Protein AF-A0A0B1Q5D2-F1 (afdb_monomer_lite)

Foldseek 3Di:
DDPPDDFDKDKDWDDDPDPVPDDPVVVVVVVVVVVVVVVPPDPQKDKDKDKDKDAPDDDDDDDDPDPVVVVVVVVVRVVVPDPDPGIDIIMMMMMTGGDDPVVVVVVVCVVVVVVPPDDDDDDDDDDDDDDDDDDDDDDDPDPDDDDDD

Structure (mmCIF, N/CA/C/O backbone):
data_AF-A0A0B1Q5D2-F1
#
_entry.id   AF-A0A0B1Q5D2-F1
#
loop_
_atom_site.group_PDB
_atom_site.id
_atom_site.type_symbol
_atom_site.label_atom_id
_atom_site.label_alt_id
_atom_site.label_comp_id
_atom_site.label_asym_id
_atom_site.label_entity_id
_atom_site.label_seq_id
_atom_site.pdbx_PDB_ins_code
_atom_site.Cartn_x
_atom_site.Cartn_y
_atom_site.Cartn_z
_atom_site.occupancy
_atom_site.B_iso_or_equiv
_atom_site.auth_seq_id
_atom_site.auth_comp_id
_atom_site.auth_asym_id
_atom_site.auth_atom_id
_atom_site.pdbx_PDB_model_num
ATOM 1 N N . MET A 1 1 ? -32.846 -19.322 15.906 1.00 38.41 1 MET A N 1
ATOM 2 C CA . MET A 1 1 ? -32.190 -18.898 14.650 1.00 38.41 1 MET A CA 1
ATOM 3 C C . MET A 1 1 ? -31.410 -17.639 14.971 1.00 38.41 1 MET A C 1
ATOM 5 O O . MET A 1 1 ? -32.035 -16.664 15.352 1.00 38.41 1 MET A O 1
ATOM 9 N N . GLY A 1 2 ? -30.077 -17.697 14.989 1.00 46.72 2 GLY A N 1
ATOM 10 C CA . GLY A 1 2 ? -29.255 -16.543 15.365 1.00 46.72 2 GLY A CA 1
ATOM 11 C C . GLY A 1 2 ? -29.168 -15.562 14.203 1.00 46.72 2 GLY A C 1
ATOM 12 O O . GLY A 1 2 ? -28.739 -15.953 13.121 1.00 46.72 2 GLY A O 1
ATOM 13 N N . SER A 1 3 ? -29.592 -14.319 14.413 1.00 45.41 3 SER A N 1
ATOM 14 C CA . SER A 1 3 ? -29.328 -13.227 13.483 1.00 45.41 3 SER A CA 1
ATOM 15 C C . SER A 1 3 ? -27.831 -12.921 13.504 1.00 45.41 3 SER A C 1
ATOM 17 O O . SER A 1 3 ? -27.308 -12.420 14.499 1.00 45.41 3 SER A O 1
ATOM 19 N N . THR A 1 4 ? -27.119 -13.234 12.424 1.00 55.50 4 THR A N 1
ATOM 20 C CA . THR A 1 4 ? -25.756 -12.733 12.226 1.00 55.50 4 THR A CA 1
ATOM 21 C C . THR A 1 4 ? -25.856 -11.252 11.885 1.00 55.50 4 THR A C 1
ATOM 23 O O . THR A 1 4 ? -26.176 -10.892 10.755 1.00 55.50 4 THR A O 1
ATOM 26 N N . VAL A 1 5 ? -25.619 -10.388 12.871 1.00 60.25 5 VAL A N 1
ATOM 27 C CA . VAL A 1 5 ? -25.445 -8.953 12.632 1.00 60.25 5 VAL A CA 1
ATOM 28 C C . VAL A 1 5 ? -24.116 -8.783 11.900 1.00 60.25 5 VAL A C 1
ATOM 30 O O . VAL A 1 5 ? -23.053 -9.051 12.459 1.00 60.25 5 VAL A O 1
ATOM 33 N N . LEU A 1 6 ? -24.174 -8.408 10.621 1.00 61.38 6 LEU A N 1
ATOM 34 C CA . LEU A 1 6 ? -22.988 -8.039 9.858 1.00 61.38 6 LEU A CA 1
ATOM 35 C C . LEU A 1 6 ? -22.573 -6.635 10.286 1.00 61.38 6 LEU A C 1
ATOM 37 O O . LEU A 1 6 ? -23.277 -5.662 10.016 1.00 61.38 6 LEU A O 1
ATOM 41 N N . TYR A 1 7 ? -21.441 -6.536 10.973 1.00 69.50 7 TYR A N 1
ATOM 42 C CA . TYR A 1 7 ? -20.858 -5.242 11.292 1.00 69.50 7 TYR A CA 1
ATOM 43 C C . TYR A 1 7 ? -20.179 -4.656 10.053 1.00 69.50 7 TYR A C 1
ATOM 45 O O . TYR A 1 7 ? -19.546 -5.399 9.297 1.00 69.50 7 TYR A O 1
ATOM 53 N N . PRO A 1 8 ? -20.302 -3.338 9.824 1.00 73.31 8 PRO A N 1
ATOM 54 C CA . PRO A 1 8 ? -19.651 -2.699 8.695 1.00 73.31 8 PRO A CA 1
ATOM 55 C C . PRO A 1 8 ? -18.129 -2.825 8.829 1.00 73.31 8 PRO A C 1
ATOM 57 O O . PRO A 1 8 ? -17.549 -2.496 9.866 1.00 73.31 8 PRO A O 1
ATOM 60 N N . ALA A 1 9 ? -17.493 -3.287 7.755 1.00 83.00 9 ALA A N 1
ATOM 61 C CA . ALA A 1 9 ? -16.049 -3.284 7.582 1.00 83.00 9 ALA A CA 1
ATOM 62 C C . ALA A 1 9 ? -15.705 -2.401 6.378 1.00 83.00 9 ALA A C 1
ATOM 64 O O . ALA A 1 9 ? -16.322 -2.525 5.319 1.00 83.00 9 ALA A O 1
ATOM 65 N N . LEU A 1 10 ? -14.733 -1.507 6.539 1.00 88.44 10 LEU A N 1
ATOM 66 C CA . LEU A 1 10 ? -14.191 -0.696 5.453 1.00 88.44 10 LEU A CA 1
ATOM 67 C C . LEU A 1 10 ? -12.885 -1.326 4.974 1.00 88.44 10 LEU A C 1
ATOM 69 O O . LEU A 1 10 ? -11.957 -1.456 5.767 1.00 88.44 10 LEU A O 1
ATOM 73 N N . LEU A 1 11 ? -12.809 -1.669 3.688 1.00 91.94 11 LEU A N 1
ATOM 74 C CA . LEU A 1 11 ? -11.599 -2.153 3.023 1.00 91.94 11 LEU A CA 1
ATOM 75 C C . LEU A 1 11 ? -11.061 -1.072 2.084 1.00 91.94 11 LEU A C 1
ATOM 77 O O . LEU A 1 11 ? -11.802 -0.530 1.262 1.00 91.94 11 LEU A O 1
ATOM 81 N N . HIS A 1 12 ? -9.767 -0.787 2.171 1.00 93.44 12 HIS A N 1
ATOM 82 C CA . HIS A 1 12 ? -9.090 0.152 1.288 1.00 93.44 12 HIS A CA 1
ATOM 83 C C . HIS A 1 12 ? -7.752 -0.412 0.812 1.00 93.44 12 HIS A C 1
ATOM 85 O O . HIS A 1 12 ? -6.937 -0.844 1.624 1.00 93.44 12 HIS A O 1
ATOM 91 N N . ARG A 1 13 ? -7.503 -0.381 -0.500 1.00 93.62 13 ARG A N 1
ATOM 92 C CA . ARG A 1 13 ? -6.189 -0.703 -1.066 1.00 93.62 13 ARG A CA 1
ATOM 93 C C . ARG A 1 13 ? -5.330 0.553 -1.095 1.00 93.62 13 ARG A C 1
ATOM 95 O O . ARG A 1 13 ? -5.783 1.578 -1.598 1.00 93.62 13 ARG A O 1
ATOM 102 N N . PHE A 1 14 ? -4.099 0.466 -0.609 1.00 91.06 14 PHE A N 1
ATOM 103 C CA . PHE A 1 14 ? -3.173 1.594 -0.579 1.00 91.06 14 PHE A CA 1
ATOM 104 C C . PHE A 1 14 ? -1.789 1.208 -1.108 1.00 91.06 14 PHE A C 1
ATOM 106 O O . PHE A 1 14 ? -1.456 0.031 -1.242 1.00 91.06 14 PHE A O 1
ATOM 113 N N . ARG A 1 15 ? -0.969 2.218 -1.411 1.00 88.62 15 ARG A N 1
ATOM 114 C CA . ARG A 1 15 ? 0.456 2.055 -1.709 1.00 88.62 15 ARG A CA 1
ATOM 115 C C . ARG A 1 15 ? 1.255 2.917 -0.741 1.00 88.62 15 ARG A C 1
ATOM 117 O O . ARG A 1 15 ? 0.961 4.102 -0.593 1.00 88.62 15 ARG A O 1
ATOM 124 N N . GLY A 1 16 ? 2.220 2.310 -0.056 1.00 83.94 16 GLY A N 1
ATOM 125 C CA . GLY A 1 16 ? 3.159 3.048 0.784 1.00 83.94 16 GLY A CA 1
ATOM 126 C C . GLY A 1 16 ? 4.151 3.861 -0.059 1.00 83.94 16 GLY A C 1
ATOM 127 O O . GLY A 1 16 ? 4.378 3.514 -1.221 1.00 83.94 16 GLY A O 1
ATOM 128 N N . PRO A 1 17 ? 4.732 4.934 0.501 1.00 84.38 17 PRO A N 1
ATOM 129 C CA . PRO A 1 17 ? 5.859 5.618 -0.123 1.00 84.38 17 PRO A CA 1
ATOM 130 C C . PRO A 1 17 ? 7.062 4.675 -0.230 1.00 84.38 17 PRO A C 1
ATOM 132 O O . PRO A 1 17 ? 7.184 3.730 0.552 1.00 84.38 17 PRO A O 1
ATOM 135 N N . ASP A 1 18 ? 7.935 4.936 -1.199 1.00 87.44 18 ASP A N 1
ATOM 136 C CA . ASP A 1 18 ? 9.166 4.170 -1.376 1.00 87.44 18 ASP A CA 1
ATOM 137 C C . ASP A 1 18 ? 10.138 4.452 -0.221 1.00 87.44 18 ASP A C 1
ATOM 139 O O . ASP A 1 18 ? 10.694 5.546 -0.115 1.00 87.44 18 ASP A O 1
ATOM 143 N N . LEU A 1 19 ? 10.293 3.471 0.671 1.00 85.50 19 LEU A N 1
ATOM 144 C CA . LEU A 1 19 ? 11.120 3.594 1.870 1.00 85.50 19 LEU A CA 1
ATOM 145 C C . LEU A 1 19 ? 12.615 3.514 1.559 1.00 85.50 19 LEU A C 1
ATOM 147 O O . LEU A 1 19 ? 13.400 4.064 2.328 1.00 85.50 19 LEU A O 1
ATOM 151 N N . ASP A 1 20 ? 13.002 2.896 0.440 1.00 86.56 20 ASP A N 1
ATOM 152 C CA . ASP A 1 20 ? 14.409 2.789 0.040 1.00 86.56 20 ASP A CA 1
ATOM 153 C C . ASP A 1 20 ? 14.951 4.138 -0.457 1.00 86.56 20 ASP A C 1
ATOM 155 O O . ASP A 1 20 ? 16.142 4.428 -0.330 1.00 86.56 20 ASP A O 1
ATOM 159 N N . SER A 1 21 ? 14.057 5.001 -0.946 1.00 90.69 21 SER A N 1
ATOM 160 C CA . SER A 1 21 ? 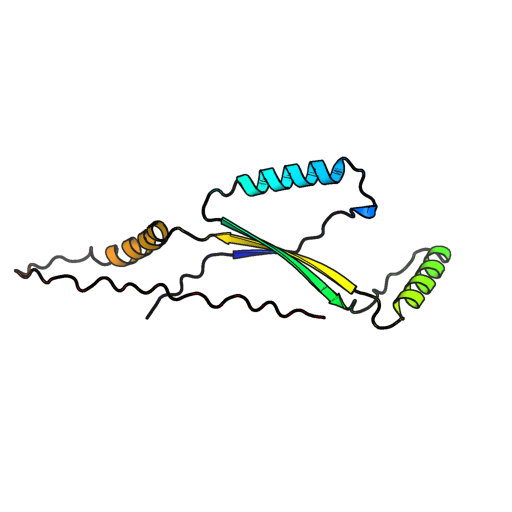14.360 6.381 -1.339 1.00 90.69 21 SER A CA 1
ATOM 161 C C . SER A 1 21 ? 14.098 7.412 -0.230 1.00 90.69 21 SER A C 1
ATOM 163 O O . SER A 1 21 ? 14.379 8.599 -0.417 1.00 90.69 21 SER A O 1
ATOM 165 N N . ALA A 1 22 ? 13.541 7.004 0.914 1.00 89.25 22 ALA A N 1
ATOM 166 C CA . ALA A 1 22 ? 13.119 7.925 1.965 1.00 89.25 22 ALA A CA 1
ATOM 167 C C . ALA A 1 22 ? 14.289 8.376 2.854 1.00 89.25 22 ALA A C 1
ATOM 169 O O . 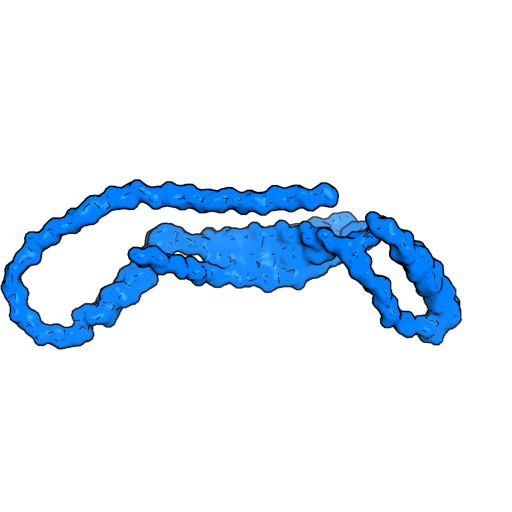ALA A 1 22 ? 15.146 7.589 3.262 1.00 89.25 22 ALA A O 1
ATOM 170 N N . ILE A 1 23 ? 14.293 9.652 3.248 1.00 93.44 23 ILE A N 1
ATOM 171 C CA . ILE A 1 23 ? 15.227 10.135 4.276 1.00 93.44 23 ILE A CA 1
ATOM 172 C C . ILE A 1 23 ? 14.785 9.655 5.664 1.00 93.44 23 ILE A C 1
ATOM 174 O O . ILE A 1 23 ? 13.594 9.521 5.934 1.00 93.44 23 ILE A O 1
ATOM 178 N N . ALA A 1 24 ? 15.721 9.487 6.602 1.00 89.88 24 ALA A N 1
ATOM 179 C CA . ALA A 1 24 ? 15.436 8.922 7.931 1.00 89.88 24 ALA A CA 1
ATOM 180 C C . ALA A 1 24 ? 14.303 9.626 8.717 1.00 89.88 24 ALA A C 1
ATOM 182 O O . ALA A 1 24 ? 13.630 9.002 9.535 1.00 89.88 24 ALA A O 1
ATOM 183 N N . ALA A 1 25 ? 14.072 10.921 8.477 1.00 92.38 25 ALA A N 1
ATOM 184 C CA . ALA A 1 25 ? 13.019 11.685 9.145 1.00 92.38 25 ALA A CA 1
ATOM 185 C C . ALA A 1 25 ? 11.602 11.396 8.607 1.00 92.38 25 ALA A C 1
ATOM 187 O O . ALA A 1 25 ? 10.621 11.576 9.333 1.00 92.38 25 ALA A O 1
ATOM 188 N N . GLU A 1 26 ? 11.471 10.956 7.355 1.00 91.25 26 GLU A N 1
ATOM 189 C CA . GLU A 1 26 ? 10.170 10.755 6.710 1.00 91.25 26 GLU A CA 1
ATOM 190 C C . GLU A 1 26 ? 9.378 9.583 7.311 1.00 91.25 26 GLU A C 1
ATOM 192 O O . GLU A 1 26 ? 8.227 9.809 7.705 1.00 91.25 26 GLU A O 1
ATOM 197 N N . PRO A 1 27 ? 9.949 8.372 7.492 1.00 89.56 27 PRO A N 1
ATOM 198 C CA . PRO A 1 27 ? 9.237 7.259 8.119 1.00 89.56 27 PRO A CA 1
ATOM 199 C C . PRO A 1 27 ? 8.769 7.585 9.538 1.00 89.56 27 PRO A C 1
ATOM 201 O O . PRO A 1 27 ? 7.657 7.227 9.919 1.00 89.56 27 PRO A O 1
ATOM 204 N N . VAL A 1 28 ? 9.576 8.327 10.305 1.00 92.25 28 VAL A N 1
ATOM 205 C CA . VAL A 1 28 ? 9.226 8.757 11.668 1.00 92.25 28 VAL A CA 1
ATOM 206 C C . VAL A 1 28 ? 8.010 9.685 11.648 1.00 92.25 28 VAL A C 1
ATOM 208 O O . VAL A 1 28 ? 7.066 9.502 12.420 1.00 92.25 28 VAL A O 1
ATOM 211 N N . ALA A 1 29 ? 7.992 10.661 10.737 1.00 91.62 29 ALA A N 1
ATOM 212 C CA . ALA A 1 29 ? 6.861 11.569 10.589 1.00 91.62 29 ALA A CA 1
ATOM 213 C C . ALA A 1 29 ? 5.587 10.838 10.126 1.00 91.62 29 ALA A C 1
ATOM 215 O O . ALA A 1 29 ? 4.491 11.146 10.603 1.00 91.62 29 ALA A O 1
ATOM 216 N N . ILE A 1 30 ? 5.715 9.864 9.219 1.00 90.38 30 ILE A N 1
ATOM 217 C CA . ILE A 1 30 ? 4.596 9.046 8.732 1.00 90.38 30 ILE A CA 1
ATOM 218 C C . ILE A 1 30 ? 4.036 8.170 9.855 1.00 90.38 30 ILE A C 1
ATOM 220 O O . ILE A 1 30 ? 2.827 8.197 10.086 1.00 90.38 30 ILE A O 1
ATOM 224 N N . ALA A 1 31 ? 4.895 7.466 10.595 1.00 89.88 31 ALA A N 1
ATOM 225 C CA . ALA A 1 31 ? 4.494 6.643 11.732 1.00 89.88 31 ALA A CA 1
ATOM 226 C C . ALA A 1 31 ? 3.720 7.469 12.769 1.00 89.88 31 ALA A C 1
ATOM 228 O O . ALA A 1 31 ? 2.611 7.103 13.149 1.00 89.88 31 ALA A O 1
ATOM 229 N N . GLY A 1 32 ? 4.217 8.659 13.125 1.00 92.56 32 GLY A N 1
ATOM 230 C CA . GLY A 1 32 ? 3.520 9.545 14.060 1.00 92.56 32 GLY A CA 1
ATOM 231 C C . GLY A 1 32 ? 2.135 9.998 13.570 1.00 92.56 32 GLY A C 1
ATOM 232 O O . GLY A 1 32 ? 1.193 10.105 14.363 1.00 92.56 32 GLY A O 1
ATOM 233 N N . ARG A 1 33 ? 1.972 10.242 12.261 1.00 90.25 33 ARG A N 1
ATOM 234 C CA . ARG A 1 33 ? 0.661 10.565 11.665 1.00 90.25 33 ARG A CA 1
ATOM 235 C C . ARG A 1 33 ? -0.293 9.374 11.729 1.00 90.25 33 ARG A C 1
ATOM 237 O O . ARG A 1 33 ? -1.462 9.577 12.058 1.00 90.25 33 ARG A O 1
ATOM 244 N N . ILE A 1 34 ? 0.201 8.168 11.456 1.00 88.25 34 ILE A N 1
ATOM 245 C CA . ILE A 1 34 ? -0.567 6.919 11.531 1.00 88.25 34 ILE A CA 1
ATOM 246 C C . ILE A 1 34 ? -1.010 6.651 12.973 1.00 88.25 34 ILE A C 1
ATOM 248 O O . ILE A 1 34 ? -2.203 6.489 13.222 1.00 88.25 34 ILE A O 1
ATOM 252 N N . ASP A 1 35 ? -0.096 6.736 13.939 1.00 88.94 35 ASP A N 1
ATOM 253 C CA . ASP A 1 35 ? -0.404 6.562 15.362 1.00 88.94 35 ASP A CA 1
ATOM 254 C C . ASP A 1 35 ? -1.450 7.566 15.846 1.00 88.94 35 ASP A C 1
ATOM 256 O O . ASP A 1 35 ? -2.326 7.258 16.657 1.00 88.94 35 ASP A O 1
ATOM 260 N N . ASN A 1 36 ? -1.371 8.812 15.376 1.00 90.06 36 ASN A N 1
ATOM 261 C CA . ASN A 1 36 ? -2.377 9.817 15.695 1.00 90.06 36 ASN A CA 1
ATOM 262 C C . ASN A 1 36 ? -3.726 9.535 15.022 1.00 90.06 36 ASN A C 1
ATOM 264 O O . ASN A 1 36 ? -4.765 9.842 15.600 1.00 90.06 36 ASN A O 1
ATOM 268 N N . ALA A 1 37 ? -3.738 8.968 13.816 1.00 88.00 37 ALA A N 1
ATOM 269 C CA . ALA A 1 37 ? -4.969 8.582 13.136 1.00 88.00 37 ALA A CA 1
ATOM 270 C C . ALA A 1 37 ? -5.655 7.409 13.851 1.00 88.00 37 ALA A C 1
ATOM 272 O O . ALA A 1 37 ? -6.854 7.481 14.116 1.00 88.00 37 ALA A O 1
ATOM 273 N N . PHE A 1 38 ? -4.897 6.383 14.244 1.00 83.94 38 PHE A N 1
ATOM 274 C CA . PHE A 1 38 ? -5.415 5.177 14.897 1.00 83.94 38 PHE A CA 1
ATOM 275 C C . PHE A 1 38 ? -5.903 5.394 16.331 1.00 83.94 38 PHE A C 1
ATOM 277 O O . PHE A 1 38 ? -6.685 4.595 16.832 1.00 83.94 38 PHE A O 1
ATOM 284 N N . ARG A 1 39 ? -5.516 6.493 16.987 1.00 84.25 39 ARG A N 1
ATOM 285 C CA . ARG A 1 39 ? -6.047 6.864 18.311 1.00 84.25 39 ARG A CA 1
ATOM 286 C C . ARG A 1 39 ? -7.451 7.474 18.279 1.00 84.25 39 ARG A C 1
ATOM 288 O O . ARG A 1 39 ? -8.132 7.473 19.299 1.00 84.25 39 ARG A O 1
ATOM 295 N N . ARG A 1 40 ? -7.895 8.007 17.138 1.00 86.19 40 ARG A N 1
ATOM 296 C CA . ARG A 1 40 ? -9.181 8.724 17.000 1.00 86.19 40 ARG A CA 1
ATOM 297 C C . ARG A 1 40 ? -10.447 7.860 17.097 1.00 86.19 40 ARG A C 1
ATOM 299 O O . ARG A 1 40 ? -11.421 8.374 17.637 1.00 86.19 40 ARG A O 1
ATOM 306 N N . PRO A 1 41 ? -10.495 6.613 16.583 1.00 82.06 41 PRO A N 1
ATOM 307 C CA . PRO A 1 41 ? -11.735 5.837 16.518 1.00 82.06 41 PRO A CA 1
ATOM 308 C C . PRO A 1 41 ? -12.308 5.460 17.893 1.00 82.06 41 PRO A C 1
ATOM 310 O O . PRO A 1 41 ? -13.512 5.254 18.018 1.00 82.06 41 PRO A O 1
ATOM 313 N N . GLY A 1 42 ? -11.468 5.407 18.932 1.00 82.31 42 GLY A N 1
ATOM 314 C CA . GLY A 1 42 ? -11.878 4.984 20.270 1.00 82.31 42 GLY A CA 1
ATOM 315 C C . GLY A 1 42 ? -12.003 3.457 20.410 1.00 82.31 42 GLY A C 1
ATOM 316 O O . GLY A 1 42 ? -11.562 2.708 19.536 1.00 82.31 42 GLY A O 1
ATOM 317 N N . PRO A 1 43 ? -12.549 2.969 21.534 1.00 81.31 43 PRO A N 1
ATOM 318 C CA . PRO A 1 43 ? -12.673 1.538 21.810 1.00 81.31 43 PRO A CA 1
ATOM 319 C C . PRO A 1 43 ? -13.665 0.835 20.867 1.00 81.31 43 PRO A C 1
ATOM 321 O O . PRO A 1 43 ? -14.602 1.445 20.357 1.00 81.31 43 PRO A O 1
ATOM 324 N N . GLY A 1 44 ? -13.465 -0.470 20.657 1.00 82.88 44 GLY A N 1
ATOM 325 C CA . GLY A 1 44 ? -14.317 -1.305 19.798 1.00 82.88 44 GLY A CA 1
ATOM 326 C C . GLY A 1 44 ? -13.902 -1.335 18.326 1.00 82.88 44 GLY A C 1
ATOM 327 O O . GLY A 1 44 ? -14.459 -2.104 17.552 1.00 82.88 44 GLY A O 1
ATOM 328 N N . TRP A 1 45 ? -12.902 -0.556 17.917 1.00 87.50 45 TRP A N 1
ATOM 329 C CA . TRP A 1 45 ? -12.347 -0.635 16.568 1.00 87.50 45 TRP A CA 1
ATOM 330 C C . TRP A 1 45 ? -11.193 -1.633 16.489 1.00 87.50 45 TRP A C 1
ATOM 332 O O . TRP A 1 45 ? -10.331 -1.680 17.363 1.00 87.50 45 TRP A O 1
ATOM 342 N N . SER A 1 46 ? -11.171 -2.403 15.405 1.00 88.38 46 SER A N 1
ATOM 343 C CA . SER A 1 46 ? -10.074 -3.284 15.011 1.00 88.38 46 SER A CA 1
ATOM 344 C C . SER A 1 46 ? -9.539 -2.850 13.652 1.00 88.38 46 SER A C 1
ATOM 346 O O . SER A 1 46 ? -10.311 -2.519 12.750 1.00 88.38 46 SER A O 1
ATOM 348 N N . ILE A 1 47 ? -8.217 -2.853 13.507 1.00 87.44 47 ILE A N 1
ATOM 349 C CA . ILE A 1 47 ? -7.523 -2.463 12.280 1.00 87.44 47 ILE A CA 1
ATOM 350 C C . ILE A 1 47 ? -6.646 -3.632 11.844 1.00 87.44 47 ILE A C 1
ATOM 352 O O . ILE A 1 47 ? -5.898 -4.178 12.654 1.00 87.44 47 ILE A O 1
ATOM 356 N N . PHE A 1 48 ? -6.726 -3.991 10.567 1.00 90.31 48 PHE A N 1
ATOM 357 C CA . PHE A 1 48 ? -5.916 -5.036 9.953 1.00 90.31 48 PHE A CA 1
ATOM 358 C C . PHE A 1 48 ? -5.170 -4.453 8.758 1.00 90.31 48 PHE A C 1
ATOM 360 O O . PHE A 1 48 ? -5.747 -3.711 7.962 1.00 90.31 48 PHE A O 1
ATOM 367 N N . VAL A 1 49 ? -3.887 -4.786 8.649 1.00 91.31 49 VAL A N 1
ATOM 368 C CA . VAL A 1 49 ? -3.047 -4.429 7.507 1.00 91.31 49 VAL A CA 1
ATOM 369 C C . VAL A 1 49 ? -2.540 -5.721 6.894 1.00 91.31 49 VAL A C 1
ATOM 371 O O . VAL A 1 49 ? -1.932 -6.537 7.584 1.00 91.31 49 VAL A O 1
ATOM 374 N N . GLU A 1 50 ? -2.806 -5.901 5.608 1.00 92.56 50 GLU A N 1
ATOM 375 C CA . GLU A 1 50 ? -2.412 -7.085 4.854 1.00 92.56 50 GLU A CA 1
ATOM 376 C C . GLU A 1 50 ? -1.479 -6.683 3.716 1.00 92.56 50 GLU A C 1
ATOM 378 O O . GLU A 1 50 ? -1.684 -5.660 3.062 1.00 92.56 50 GLU A O 1
ATOM 383 N N . ALA A 1 51 ? -0.462 -7.508 3.481 1.00 93.69 51 ALA A N 1
ATOM 384 C CA . ALA A 1 51 ? 0.399 -7.432 2.312 1.00 93.69 51 ALA A CA 1
ATOM 385 C C . ALA A 1 51 ? 0.237 -8.740 1.537 1.00 93.69 51 ALA A C 1
ATOM 387 O O . ALA A 1 51 ? 0.609 -9.805 2.031 1.00 93.69 51 ALA A O 1
ATOM 388 N N . GLN A 1 52 ? -0.353 -8.661 0.349 1.00 90.69 52 GLN A N 1
ATOM 389 C CA . GLN A 1 52 ? -0.561 -9.810 -0.522 1.00 90.69 52 GLN A CA 1
ATOM 390 C C . GLN A 1 52 ? 0.462 -9.759 -1.647 1.00 90.69 52 GLN A C 1
ATOM 392 O O . GLN A 1 52 ? 0.471 -8.823 -2.444 1.00 90.69 52 GLN A O 1
ATOM 397 N N . ARG A 1 53 ? 1.346 -10.757 -1.685 1.00 89.88 53 ARG A N 1
ATOM 398 C CA . ARG A 1 53 ? 2.344 -10.911 -2.741 1.00 89.88 53 ARG A CA 1
ATOM 399 C C . ARG A 1 53 ? 1.743 -11.769 -3.849 1.00 89.88 53 ARG A C 1
ATOM 401 O O . ARG A 1 53 ? 1.303 -12.884 -3.589 1.00 89.88 53 ARG A O 1
ATOM 408 N N . SER A 1 54 ? 1.715 -11.238 -5.061 1.00 87.19 54 SER A N 1
ATOM 409 C CA . SER A 1 54 ? 1.275 -11.939 -6.265 1.00 87.19 54 SER A CA 1
ATOM 410 C C . SER A 1 54 ? 2.416 -12.001 -7.271 1.00 87.19 54 SER A C 1
ATOM 412 O O . SER A 1 54 ? 3.300 -11.140 -7.270 1.00 87.19 54 SER A O 1
ATOM 414 N N . GLU A 1 55 ? 2.430 -13.038 -8.104 1.00 86.38 55 GLU A N 1
ATOM 415 C CA . GLU A 1 55 ? 3.332 -13.082 -9.253 1.00 86.38 55 GLU A CA 1
ATOM 416 C C . GLU A 1 55 ? 3.053 -11.883 -10.161 1.00 86.38 55 GLU A C 1
ATOM 418 O O . GLU A 1 55 ? 1.899 -11.505 -10.392 1.00 86.38 55 GLU A O 1
ATOM 423 N N . ALA A 1 56 ? 4.115 -11.250 -10.654 1.00 83.19 56 ALA A N 1
ATOM 424 C CA . ALA A 1 56 ? 3.968 -10.121 -11.552 1.00 83.19 56 ALA A CA 1
ATOM 425 C C . ALA A 1 56 ? 3.353 -10.609 -12.873 1.00 83.19 56 ALA A C 1
ATOM 427 O O . ALA A 1 56 ? 3.985 -11.341 -13.627 1.00 83.19 56 ALA A O 1
ATOM 428 N N . ALA A 1 57 ? 2.105 -10.212 -13.135 1.00 75.94 57 ALA A N 1
ATOM 429 C CA . ALA A 1 57 ? 1.308 -10.794 -14.211 1.00 75.94 57 ALA A CA 1
ATOM 430 C C . ALA A 1 57 ? 1.914 -10.570 -15.604 1.00 75.94 57 ALA A C 1
ATOM 432 O O . ALA A 1 57 ? 2.187 -11.512 -16.343 1.00 75.94 57 ALA A O 1
ATOM 433 N N . THR A 1 58 ? 2.067 -9.310 -16.009 1.00 78.88 58 THR A N 1
ATOM 434 C CA . THR A 1 58 ? 2.576 -8.951 -17.334 1.00 78.88 58 THR A CA 1
ATOM 435 C C . THR A 1 58 ? 3.167 -7.558 -17.274 1.00 78.88 58 THR A C 1
ATOM 437 O O . THR A 1 58 ? 2.623 -6.657 -16.631 1.00 78.88 58 THR A O 1
ATOM 440 N N . TYR A 1 59 ? 4.291 -7.388 -17.948 1.00 82.88 59 TYR A N 1
ATOM 441 C CA . TYR A 1 59 ? 4.921 -6.096 -18.097 1.00 82.88 59 TYR A CA 1
ATOM 442 C C . TYR A 1 59 ? 4.052 -5.170 -18.968 1.00 82.88 59 TYR A C 1
ATOM 444 O O . TYR A 1 59 ? 3.624 -5.591 -20.042 1.00 82.88 59 TYR A O 1
ATOM 452 N N . PRO A 1 60 ? 3.751 -3.933 -18.537 1.00 84.06 60 PRO A N 1
ATOM 453 C CA . PRO A 1 60 ? 2.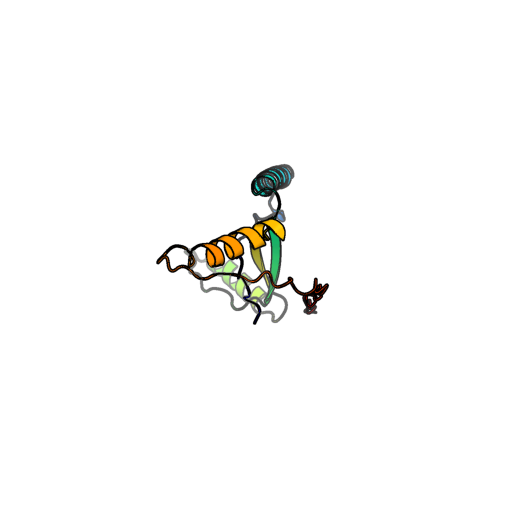861 -3.050 -19.282 1.00 84.06 60 PRO A CA 1
ATOM 454 C C . PRO A 1 60 ? 3.515 -2.522 -20.564 1.00 84.06 60 PRO A C 1
ATOM 456 O O . PRO A 1 60 ? 4.676 -2.118 -20.559 1.00 84.06 60 PRO A O 1
ATOM 459 N N . ASP A 1 61 ? 2.732 -2.427 -21.638 1.00 83.44 61 ASP A N 1
ATOM 460 C CA . ASP A 1 61 ? 3.140 -1.709 -22.843 1.00 83.44 61 ASP A CA 1
ATOM 461 C C . ASP A 1 61 ? 3.035 -0.198 -22.610 1.00 83.44 61 ASP A C 1
ATOM 463 O O . ASP A 1 61 ? 1.941 0.342 -22.428 1.00 83.44 61 ASP A O 1
ATOM 467 N N . ASN A 1 62 ? 4.172 0.500 -22.620 1.00 84.69 62 ASN A N 1
ATOM 468 C CA . ASN A 1 62 ? 4.227 1.950 -22.456 1.00 84.69 62 ASN A CA 1
ATOM 469 C C . ASN A 1 62 ? 5.006 2.596 -23.618 1.00 84.69 62 ASN A C 1
ATOM 471 O O . ASN A 1 62 ? 6.135 2.183 -23.891 1.00 84.69 62 ASN A O 1
ATOM 475 N N . PRO A 1 63 ? 4.445 3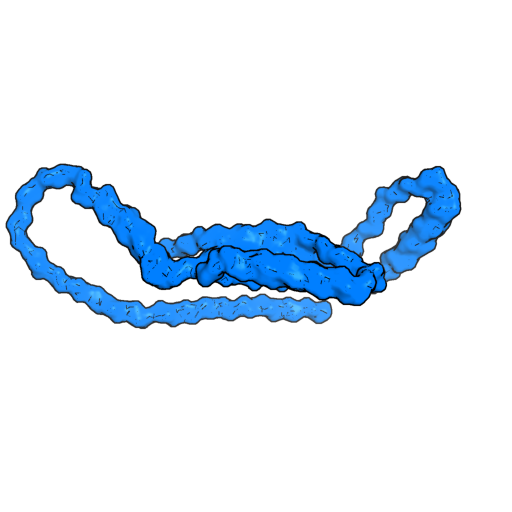.591 -24.331 1.00 85.50 63 PRO A N 1
ATOM 476 C CA . PRO A 1 63 ? 5.170 4.284 -25.390 1.00 85.50 63 PRO A CA 1
ATOM 477 C C . PRO A 1 63 ? 6.202 5.264 -24.814 1.00 85.50 63 PRO A C 1
ATOM 479 O O . PRO A 1 63 ? 5.872 6.125 -23.998 1.00 85.50 63 PRO A O 1
ATOM 482 N N . PHE A 1 64 ? 7.446 5.187 -25.294 1.00 88.12 64 PHE A N 1
ATOM 483 C CA . PHE A 1 64 ? 8.516 6.111 -24.909 1.00 88.12 64 PHE A CA 1
ATOM 484 C C . PHE A 1 64 ? 8.759 7.173 -25.992 1.00 88.12 64 PHE A C 1
ATOM 486 O O . PHE A 1 64 ? 8.820 6.843 -27.176 1.00 88.12 64 PHE A O 1
ATOM 493 N N . PRO A 1 65 ? 8.928 8.455 -25.615 1.00 89.06 65 PRO A N 1
ATOM 494 C CA . PRO A 1 65 ? 8.978 9.565 -26.570 1.00 89.06 65 PRO A CA 1
ATOM 495 C C . PRO A 1 65 ? 10.310 9.690 -27.325 1.00 89.06 65 PRO A C 1
ATOM 497 O O . PRO A 1 65 ? 10.399 10.471 -28.269 1.00 89.06 65 PRO A O 1
ATOM 500 N N . ASN A 1 66 ? 11.363 8.981 -26.907 1.00 93.50 66 ASN A N 1
ATOM 501 C CA . ASN A 1 66 ? 12.684 9.060 -27.528 1.00 93.50 66 ASN A CA 1
ATOM 502 C C . ASN A 1 66 ? 13.362 7.681 -27.604 1.00 93.50 66 ASN A C 1
ATOM 504 O O . ASN A 1 66 ? 13.079 6.788 -26.804 1.00 93.50 66 ASN A O 1
ATOM 508 N N . ALA A 1 67 ? 14.283 7.533 -28.561 1.00 89.88 67 ALA A N 1
ATOM 509 C CA . ALA A 1 67 ? 14.965 6.268 -28.833 1.00 89.88 67 ALA A CA 1
ATOM 510 C C . ALA A 1 67 ? 15.845 5.785 -27.667 1.00 89.88 67 ALA A C 1
ATOM 512 O O . ALA A 1 67 ? 15.937 4.585 -27.439 1.00 89.88 67 ALA A O 1
ATOM 513 N N . ALA A 1 68 ? 16.457 6.697 -26.902 1.00 93.12 68 ALA A N 1
ATOM 514 C CA . ALA A 1 68 ? 17.301 6.328 -25.766 1.00 93.12 68 ALA A CA 1
ATOM 515 C C . ALA A 1 68 ? 16.482 5.685 -24.633 1.00 93.12 68 ALA A C 1
ATOM 517 O O . ALA A 1 68 ? 16.857 4.638 -24.116 1.00 93.12 68 ALA A O 1
ATOM 518 N N . SER A 1 69 ? 15.330 6.264 -24.289 1.00 90.75 69 SER A N 1
ATOM 519 C CA . SER A 1 69 ? 14.384 5.683 -23.333 1.00 90.75 69 SER A CA 1
ATOM 520 C C . SER A 1 69 ? 13.773 4.381 -23.854 1.00 90.75 69 SER A C 1
ATOM 522 O O . SER A 1 69 ? 13.537 3.478 -23.063 1.00 90.75 69 SER A O 1
ATOM 524 N N . GLY A 1 70 ? 13.570 4.263 -25.172 1.00 90.62 70 GLY A N 1
ATOM 525 C CA . GLY A 1 70 ? 13.147 3.013 -25.804 1.00 90.62 70 GLY A CA 1
ATOM 526 C C . GLY A 1 70 ? 14.156 1.878 -25.613 1.00 90.62 70 GLY A C 1
ATOM 527 O O . GLY A 1 70 ? 13.757 0.780 -25.253 1.00 90.62 70 GLY A O 1
ATOM 528 N N . LEU A 1 71 ? 15.458 2.143 -25.773 1.00 91.38 71 LEU A N 1
ATOM 529 C CA . LEU A 1 71 ? 16.500 1.133 -25.537 1.00 91.38 71 LEU A CA 1
ATOM 530 C C . LEU A 1 71 ? 16.516 0.644 -24.083 1.00 91.38 71 LEU A C 1
ATOM 532 O O . LEU A 1 71 ? 16.578 -0.556 -23.846 1.00 91.38 71 LEU A O 1
ATOM 536 N N . VAL A 1 72 ? 16.410 1.560 -23.115 1.00 92.56 72 VAL A N 1
ATOM 537 C CA . VAL A 1 72 ? 16.340 1.200 -21.686 1.00 92.56 72 VAL A CA 1
ATOM 538 C C . VAL A 1 72 ? 15.101 0.356 -21.382 1.00 92.56 72 VAL A C 1
ATOM 540 O O . VAL A 1 72 ? 15.171 -0.569 -20.578 1.00 92.56 72 VAL A O 1
ATOM 543 N N . GLU A 1 73 ? 13.970 0.653 -22.023 1.00 90.69 73 GLU A N 1
ATOM 544 C CA . GLU A 1 73 ? 12.749 -0.124 -21.830 1.00 90.69 73 GLU A CA 1
ATOM 545 C C . GLU A 1 73 ? 12.860 -1.549 -22.384 1.00 90.69 73 GLU A C 1
ATOM 547 O O . GLU A 1 73 ? 12.342 -2.474 -21.765 1.00 90.69 73 GLU A O 1
ATOM 552 N N . GLU A 1 74 ? 13.528 -1.746 -23.521 1.00 88.25 74 GLU A N 1
ATOM 553 C CA . GLU A 1 74 ? 13.719 -3.083 -24.094 1.00 88.25 74 GLU A CA 1
ATOM 554 C C . GLU A 1 74 ? 14.631 -3.958 -23.222 1.00 88.25 74 GLU A C 1
ATOM 556 O O . GLU A 1 74 ? 14.315 -5.126 -23.008 1.00 88.25 74 GLU A O 1
ATOM 561 N N . GLU A 1 75 ? 15.684 -3.387 -22.627 1.00 89.69 75 GLU A N 1
ATOM 562 C CA . GLU A 1 75 ? 16.489 -4.077 -21.603 1.00 89.69 75 GLU A CA 1
ATOM 563 C C . GLU A 1 75 ? 15.627 -4.431 -20.380 1.00 89.69 75 GLU A C 1
ATOM 565 O O . GLU A 1 75 ? 15.591 -5.577 -19.940 1.00 89.69 75 GLU A O 1
ATOM 570 N N . ARG A 1 76 ? 14.828 -3.475 -19.883 1.00 88.62 76 ARG A N 1
ATOM 571 C CA . ARG A 1 76 ? 13.947 -3.687 -18.723 1.00 88.62 76 ARG A CA 1
ATOM 572 C C . ARG A 1 76 ? 12.876 -4.758 -18.983 1.00 88.62 76 ARG A C 1
ATOM 574 O O . ARG A 1 76 ? 12.518 -5.498 -18.067 1.00 88.62 76 ARG A O 1
ATOM 581 N N . LYS A 1 77 ? 12.376 -4.872 -20.219 1.00 86.38 77 LYS A N 1
ATOM 582 C CA . LYS A 1 77 ? 11.487 -5.962 -20.660 1.00 86.38 77 LYS A CA 1
ATOM 583 C C . LYS A 1 77 ? 12.211 -7.302 -20.730 1.00 86.38 77 LYS A C 1
ATOM 585 O O . LYS A 1 77 ? 11.627 -8.308 -20.333 1.00 86.38 77 LYS A O 1
ATOM 590 N N . ALA A 1 78 ? 13.442 -7.324 -21.242 1.00 85.62 78 ALA A N 1
ATOM 591 C CA . ALA A 1 78 ? 14.249 -8.536 -21.325 1.00 85.62 78 ALA A CA 1
ATOM 592 C C . ALA A 1 78 ? 14.542 -9.101 -19.925 1.00 85.62 78 ALA A C 1
ATOM 594 O O . ALA A 1 78 ? 14.313 -10.287 -19.698 1.00 85.62 78 ALA A O 1
ATOM 595 N N . ASP A 1 79 ? 14.911 -8.241 -18.972 1.00 84.25 79 ASP A N 1
ATOM 596 C CA . ASP A 1 79 ? 15.097 -8.604 -17.559 1.00 84.25 79 ASP A CA 1
ATOM 597 C C . ASP A 1 79 ? 13.793 -9.108 -16.912 1.00 84.25 79 ASP A C 1
ATOM 599 O O . ASP A 1 79 ? 13.791 -10.001 -16.060 1.00 84.25 79 ASP A O 1
ATOM 603 N N . PHE A 1 80 ? 12.645 -8.553 -17.316 1.00 81.25 80 PHE A N 1
ATOM 604 C CA . PHE A 1 80 ? 11.344 -9.001 -16.820 1.00 81.25 80 PHE A CA 1
ATOM 605 C C . PHE A 1 80 ? 10.919 -10.376 -17.368 1.00 81.25 80 PHE A C 1
ATOM 607 O O . PHE A 1 80 ? 10.144 -11.080 -16.725 1.00 81.25 80 PHE A O 1
ATOM 614 N N . ALA A 1 81 ? 11.404 -10.772 -18.549 1.00 78.12 81 ALA A N 1
ATOM 615 C CA . ALA A 1 81 ? 10.989 -12.003 -19.225 1.00 78.12 81 ALA A CA 1
ATOM 616 C C . ALA A 1 81 ? 11.466 -13.292 -18.527 1.00 78.12 81 ALA A C 1
ATOM 618 O O . ALA A 1 81 ? 10.998 -14.384 -18.862 1.00 78.12 81 ALA A O 1
ATOM 619 N N . GLU A 1 82 ? 12.376 -13.190 -17.558 1.00 74.69 82 GLU A N 1
ATOM 620 C CA . GLU A 1 82 ? 12.796 -14.324 -16.744 1.00 74.69 82 GLU A CA 1
ATOM 621 C C . GLU A 1 82 ? 11.661 -14.753 -15.787 1.00 74.69 82 GLU A C 1
ATOM 623 O O . GLU A 1 82 ? 11.160 -13.996 -14.951 1.00 74.69 82 GLU A O 1
ATOM 628 N N . VAL A 1 83 ? 11.198 -15.993 -15.964 1.00 63.44 83 VAL A N 1
ATOM 629 C CA . VAL A 1 83 ? 10.005 -16.540 -15.303 1.00 63.44 83 VAL A CA 1
ATOM 630 C C . VAL A 1 83 ? 10.281 -16.822 -13.824 1.00 63.44 83 VAL A C 1
ATOM 632 O O . VAL A 1 83 ? 11.245 -17.504 -13.486 1.00 63.44 83 VAL A O 1
ATOM 635 N N . GLY A 1 84 ? 9.384 -16.369 -12.942 1.00 64.25 84 GLY A N 1
ATOM 636 C CA . GLY A 1 84 ? 9.361 -16.756 -11.523 1.00 64.25 84 GLY A CA 1
ATOM 637 C C . GLY A 1 84 ? 10.185 -15.884 -10.569 1.00 64.25 84 GLY A C 1
ATOM 638 O O . GLY A 1 84 ? 10.234 -16.177 -9.376 1.00 64.25 84 GLY A O 1
ATOM 639 N N . ILE A 1 85 ? 10.805 -14.804 -11.050 1.00 70.31 85 ILE A N 1
ATOM 640 C CA . ILE A 1 85 ? 11.598 -13.891 -10.205 1.00 70.31 85 ILE A CA 1
ATOM 641 C C . ILE A 1 85 ? 10.881 -12.583 -9.838 1.00 70.31 85 ILE A C 1
ATOM 643 O O . ILE A 1 85 ? 11.310 -11.885 -8.917 1.00 70.31 85 ILE A O 1
ATOM 647 N N . HIS A 1 86 ? 9.753 -12.268 -10.484 1.00 82.31 86 HIS A N 1
ATOM 648 C CA . HIS A 1 86 ? 9.064 -10.987 -10.309 1.00 82.31 86 HIS A CA 1
ATOM 649 C C . HIS A 1 86 ? 7.762 -11.131 -9.526 1.00 82.31 86 HIS A C 1
ATOM 651 O O . HIS A 1 86 ? 6.869 -11.895 -9.888 1.00 82.31 86 HIS A O 1
ATOM 657 N N . PHE A 1 87 ? 7.627 -10.340 -8.463 1.00 84.81 87 PHE A N 1
ATOM 658 C CA . PHE A 1 87 ? 6.437 -10.313 -7.618 1.00 84.81 87 PHE A CA 1
ATOM 659 C C . PHE A 1 87 ? 6.007 -8.880 -7.328 1.00 84.81 87 PHE A C 1
ATOM 661 O O . PHE A 1 87 ? 6.842 -7.992 -7.155 1.00 84.81 87 PHE A O 1
ATOM 668 N N . VAL A 1 88 ? 4.701 -8.676 -7.189 1.00 86.75 88 VAL A N 1
ATOM 669 C CA . VAL A 1 88 ? 4.107 -7.403 -6.785 1.00 86.75 88 VAL A CA 1
ATOM 670 C C . VAL A 1 88 ? 3.373 -7.590 -5.464 1.00 86.75 88 VAL A C 1
ATOM 672 O O . VAL A 1 88 ? 2.621 -8.545 -5.283 1.00 86.75 88 VAL A O 1
ATOM 675 N N . SER A 1 89 ? 3.596 -6.666 -4.531 1.00 89.19 89 SER A N 1
ATOM 676 C CA . SER A 1 89 ? 2.871 -6.621 -3.260 1.00 89.19 89 SER A CA 1
ATOM 677 C C . SER A 1 89 ? 1.744 -5.593 -3.327 1.00 89.19 89 SER A C 1
ATOM 679 O O . SER A 1 89 ? 2.012 -4.403 -3.512 1.00 89.19 89 SER A O 1
ATOM 681 N N . ASP A 1 90 ? 0.502 -6.029 -3.148 1.00 91.25 90 ASP A N 1
ATOM 682 C CA . ASP A 1 90 ? -0.654 -5.166 -2.901 1.00 91.25 90 ASP A CA 1
ATOM 683 C C . ASP A 1 90 ? -0.887 -5.037 -1.390 1.00 91.25 90 ASP A C 1
ATOM 685 O O . ASP A 1 90 ? -0.786 -6.018 -0.650 1.00 91.25 9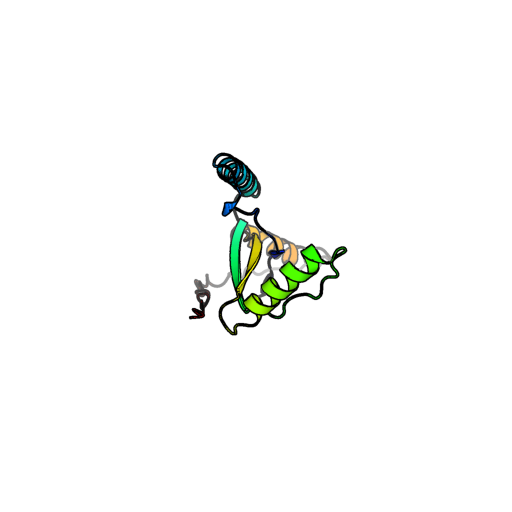0 ASP A O 1
ATOM 689 N N . TYR A 1 91 ? -1.216 -3.829 -0.923 1.00 92.81 91 TYR A N 1
ATOM 690 C CA . TYR A 1 91 ? -1.456 -3.564 0.495 1.00 92.81 91 TYR A CA 1
ATOM 691 C C . TYR A 1 91 ? -2.907 -3.183 0.748 1.00 92.81 91 TYR A C 1
ATOM 693 O O . TYR A 1 91 ? -3.467 -2.317 0.068 1.00 92.81 91 TYR A O 1
ATOM 701 N N . PHE A 1 92 ? -3.500 -3.796 1.766 1.00 93.06 92 PHE A N 1
ATOM 702 C CA . PHE A 1 92 ? -4.891 -3.588 2.140 1.00 93.06 92 PHE A CA 1
ATOM 703 C C . PHE A 1 92 ? -4.998 -3.152 3.596 1.00 93.06 92 PHE A C 1
ATOM 705 O O . PHE A 1 92 ? -4.326 -3.686 4.476 1.00 93.06 92 PHE A O 1
ATOM 712 N N . LEU A 1 93 ? -5.856 -2.167 3.838 1.00 92.44 93 LEU A N 1
ATOM 713 C CA . LEU A 1 93 ? -6.237 -1.679 5.152 1.00 92.44 93 LEU A CA 1
ATOM 714 C C . LEU A 1 93 ? -7.709 -2.019 5.382 1.00 92.44 93 LEU A C 1
ATOM 716 O O . LEU A 1 93 ? -8.573 -1.540 4.646 1.00 92.44 93 LEU A O 1
ATOM 720 N N . THR A 1 94 ? -7.983 -2.794 6.427 1.00 91.88 94 THR A N 1
ATOM 721 C CA . THR A 1 94 ? -9.342 -3.131 6.857 1.00 91.88 94 THR A CA 1
ATOM 722 C C . THR A 1 94 ? -9.623 -2.507 8.215 1.00 91.88 94 THR A C 1
ATOM 724 O O . THR A 1 94 ? -8.882 -2.727 9.171 1.00 91.88 94 THR A O 1
ATOM 727 N N . ILE A 1 95 ? -10.712 -1.748 8.313 1.00 89.62 95 ILE A N 1
ATOM 728 C CA . ILE A 1 95 ? -11.195 -1.146 9.557 1.00 89.62 95 ILE A CA 1
ATOM 729 C C . ILE A 1 95 ? -12.543 -1.781 9.899 1.00 89.62 95 ILE A C 1
ATOM 731 O O . ILE A 1 95 ? -13.481 -1.714 9.106 1.00 89.62 95 ILE A O 1
ATOM 735 N N . LEU A 1 96 ? -12.643 -2.385 11.081 1.00 90.38 96 LEU A N 1
ATOM 736 C CA . LEU A 1 96 ? -13.826 -3.099 11.557 1.00 90.38 96 LEU A CA 1
ATOM 737 C C . LEU A 1 96 ? -14.287 -2.525 12.896 1.00 90.38 96 LEU A C 1
ATOM 739 O O . LEU A 1 96 ? -13.485 -2.386 13.818 1.00 90.38 96 LEU A O 1
ATOM 743 N N . TYR A 1 97 ? -15.586 -2.262 13.024 1.00 86.38 97 TYR A N 1
ATOM 744 C CA . TYR A 1 97 ? -16.195 -1.945 14.313 1.00 86.38 97 TYR A CA 1
ATOM 745 C C . TYR A 1 97 ? -16.797 -3.201 14.954 1.00 86.38 97 TYR A C 1
ATOM 747 O O . TYR A 1 97 ? -17.586 -3.913 14.335 1.00 86.38 97 TYR A O 1
ATOM 755 N N . GLN A 1 98 ? -16.425 -3.466 16.202 1.00 83.25 98 GLN A N 1
ATOM 756 C CA . GLN A 1 98 ? -16.934 -4.542 17.043 1.00 83.25 98 GLN A CA 1
ATOM 757 C C . GLN A 1 98 ? -17.576 -3.923 18.294 1.00 83.25 98 GLN A C 1
ATOM 759 O O . GLN A 1 98 ? -16.858 -3.552 19.229 1.00 83.25 98 GLN A O 1
ATOM 764 N N . PRO A 1 99 ? -18.913 -3.783 18.335 1.00 73.62 99 PRO A N 1
ATOM 765 C CA . PRO A 1 99 ? -19.583 -3.266 19.518 1.00 73.62 99 PRO A CA 1
ATOM 766 C C . PRO A 1 99 ? -19.417 -4.223 20.699 1.00 73.62 99 PRO A C 1
ATOM 768 O O . PRO A 1 99 ? -19.312 -5.443 20.539 1.00 73.62 99 PRO A O 1
ATOM 771 N N . SER A 1 100 ? -19.405 -3.652 21.904 1.00 70.50 100 SER A N 1
ATOM 772 C CA . SER A 1 100 ? -19.422 -4.429 23.140 1.00 70.50 100 SER A CA 1
ATOM 773 C C . SER A 1 100 ? -20.707 -5.269 23.218 1.00 70.50 100 SER A C 1
ATOM 775 O O . SER A 1 100 ? -21.720 -4.928 22.607 1.00 70.50 100 SER A O 1
ATOM 777 N N . ALA A 1 101 ? -20.695 -6.374 23.971 1.00 65.62 101 ALA A N 1
ATOM 778 C CA . ALA A 1 101 ? -21.870 -7.246 24.085 1.00 65.62 101 ALA A CA 1
ATOM 779 C C . ALA A 1 101 ? -23.109 -6.518 24.650 1.00 65.62 101 ALA A C 1
ATOM 781 O O . ALA A 1 101 ? -24.232 -6.861 24.292 1.00 65.62 101 ALA A O 1
ATOM 782 N N . GLU A 1 102 ? -22.912 -5.501 25.494 1.00 63.06 102 GLU A N 1
ATOM 783 C CA . GLU A 1 102 ? -23.996 -4.672 26.036 1.00 63.06 102 GLU A CA 1
ATOM 784 C C . GLU A 1 102 ? -24.540 -3.681 24.994 1.00 63.06 102 GLU A C 1
ATOM 786 O O . GLU A 1 102 ? -25.751 -3.479 24.906 1.00 63.06 102 GLU A O 1
ATOM 791 N N . ASP A 1 103 ? -23.673 -3.108 24.155 1.00 59.78 103 ASP A N 1
ATOM 792 C CA . ASP A 1 103 ? -24.078 -2.178 23.093 1.00 59.78 103 ASP A CA 1
ATOM 793 C C . ASP A 1 103 ? -24.712 -2.891 21.901 1.00 59.78 103 ASP A C 1
ATOM 795 O O . ASP A 1 103 ? -25.610 -2.342 21.269 1.00 59.78 103 ASP A O 1
ATOM 799 N N . ALA A 1 104 ? -24.302 -4.131 21.623 1.00 59.44 104 ALA A N 1
ATOM 800 C CA . ALA A 1 104 ? -24.958 -4.994 20.647 1.00 59.44 104 ALA A CA 1
ATOM 801 C C . ALA A 1 104 ? -26.384 -5.382 21.087 1.00 59.44 104 ALA A C 1
ATOM 803 O O . ALA A 1 104 ? -27.242 -5.590 20.228 1.00 59.44 104 ALA A O 1
ATOM 804 N N . ALA A 1 105 ? -26.652 -5.407 22.404 1.00 59.28 105 ALA A N 1
ATOM 805 C CA . ALA A 1 105 ? -27.950 -5.780 22.967 1.00 59.28 105 ALA A CA 1
ATOM 806 C C . ALA A 1 105 ? -29.002 -4.653 22.992 1.00 59.28 105 ALA A C 1
ATOM 808 O O . ALA A 1 105 ? -30.216 -4.873 23.055 1.00 59.28 105 ALA A O 1
ATOM 809 N N . ARG A 1 106 ? -28.553 -3.399 22.916 1.00 56.12 106 ARG A N 1
ATOM 810 C CA . ARG A 1 106 ? -29.431 -2.221 22.871 1.00 56.12 106 ARG A CA 1
ATOM 811 C C . ARG A 1 106 ? -30.262 -2.105 21.584 1.00 56.12 106 ARG A C 1
ATOM 813 O O . ARG A 1 106 ? -31.465 -1.871 21.711 1.00 56.12 106 ARG A O 1
ATOM 820 N N . PRO A 1 107 ? -29.704 -2.264 20.367 1.00 54.69 107 PRO A N 1
ATOM 821 C CA . PRO A 1 107 ? -30.491 -2.181 19.142 1.00 54.69 107 PRO A CA 1
ATOM 822 C C . PRO A 1 107 ? -31.471 -3.347 19.004 1.00 54.69 107 PRO A C 1
ATOM 824 O O . PRO A 1 107 ? -32.572 -3.123 18.513 1.00 54.69 107 PRO A O 1
ATOM 827 N N . GLU A 1 108 ? -31.136 -4.555 19.479 1.00 55.94 108 GLU A N 1
ATOM 828 C CA . GLU A 1 108 ? -32.097 -5.668 19.509 1.00 55.94 108 GLU A CA 1
ATOM 829 C C . GLU A 1 108 ? -33.270 -5.364 20.451 1.00 55.94 108 GLU A C 1
ATOM 831 O O . GLU A 1 108 ? -34.420 -5.517 20.051 1.00 55.94 108 GLU A O 1
ATOM 836 N N . THR A 1 109 ? -33.014 -4.809 21.639 1.00 53.66 109 THR A N 1
ATOM 837 C CA . THR A 1 109 ? -34.076 -4.406 22.578 1.00 53.66 109 THR A CA 1
ATOM 838 C C . THR A 1 109 ? -35.013 -3.348 21.975 1.00 53.66 109 THR A C 1
ATOM 840 O O . THR A 1 109 ? -36.228 -3.508 22.032 1.00 53.66 109 THR A O 1
ATOM 843 N N . TRP A 1 110 ? -34.477 -2.326 21.296 1.00 52.09 110 TRP A N 1
ATOM 844 C CA . TRP A 1 110 ? -35.290 -1.321 20.589 1.00 52.09 110 TRP A CA 1
ATOM 845 C C . TRP A 1 110 ? -36.139 -1.917 19.455 1.00 52.09 110 TRP A C 1
ATOM 847 O O . TRP A 1 110 ? -37.293 -1.525 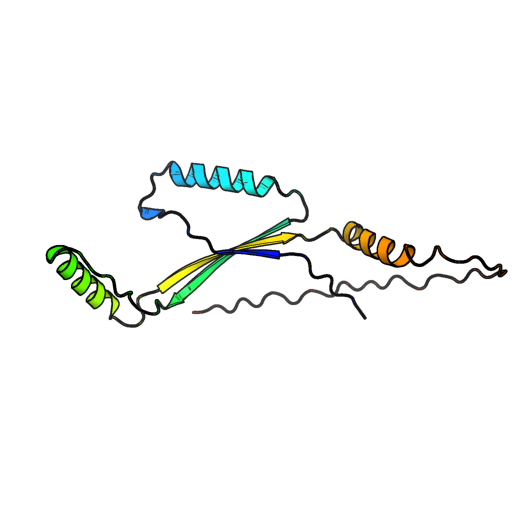19.272 1.00 52.09 110 TRP A O 1
ATOM 857 N N . LEU A 1 111 ? -35.585 -2.870 18.699 1.00 54.62 111 LEU A N 1
ATOM 858 C CA . LEU A 1 111 ? -36.283 -3.534 17.593 1.00 54.62 111 LEU A CA 1
ATOM 859 C C . LEU A 1 111 ? -37.426 -4.438 18.079 1.00 54.62 111 LEU A C 1
ATOM 861 O O . LEU A 1 111 ? -38.440 -4.552 17.393 1.00 54.62 111 LEU A O 1
ATOM 865 N N . TYR A 1 112 ? -37.280 -5.059 19.253 1.00 55.41 112 TYR A N 1
ATOM 866 C CA . TYR A 1 112 ? -38.315 -5.908 19.848 1.00 55.41 112 TYR A CA 1
ATOM 867 C C . TYR A 1 112 ? -39.347 -5.122 20.680 1.00 55.41 112 TYR A C 1
ATOM 869 O O . TYR A 1 112 ? -40.519 -5.496 20.688 1.00 55.41 112 TYR A O 1
ATOM 877 N N . GLU A 1 113 ? -38.971 -4.017 21.333 1.00 55.72 113 GLU A N 1
ATOM 878 C CA . GLU A 1 113 ? -39.887 -3.207 22.158 1.00 55.72 113 GLU A CA 1
ATOM 879 C C . GLU A 1 113 ? -40.766 -2.237 21.337 1.00 55.72 113 GLU A C 1
ATOM 881 O O . GLU A 1 113 ? -41.867 -1.885 21.765 1.00 55.72 113 GLU A O 1
ATOM 886 N N . GLY A 1 114 ? -40.348 -1.854 20.123 1.00 47.69 114 GLY A N 1
ATOM 887 C CA . GLY A 1 114 ? -41.076 -0.912 19.257 1.00 47.69 114 GLY A CA 1
ATOM 888 C C . GLY A 1 114 ? -42.363 -1.440 18.600 1.00 47.69 114 GLY A C 1
ATOM 889 O O . GLY A 1 114 ? -43.126 -0.653 18.045 1.00 47.69 114 GLY A O 1
ATOM 890 N N . LEU A 1 115 ? -42.644 -2.748 18.672 1.00 46.44 115 LEU A N 1
ATOM 891 C CA . LEU A 1 115 ? -43.867 -3.358 18.116 1.00 46.44 115 LEU A CA 1
ATOM 892 C C . LEU A 1 115 ? -45.001 -3.523 19.147 1.00 46.44 115 LEU A C 1
ATOM 894 O O . LEU A 1 115 ? -46.079 -4.001 18.801 1.00 46.44 115 LEU A O 1
ATOM 898 N N . GLY A 1 116 ? -44.787 -3.123 20.405 1.00 42.66 116 GLY A N 1
ATOM 899 C CA . GLY A 1 116 ? -45.745 -3.334 21.498 1.00 42.66 116 GLY A CA 1
ATOM 900 C C . GLY A 1 116 ? -46.715 -2.182 21.783 1.00 42.66 116 GLY A C 1
ATOM 901 O O . GLY A 1 116 ? -47.550 -2.314 22.673 1.00 42.66 116 GLY A O 1
ATOM 902 N N . GLN A 1 117 ? -46.624 -1.049 21.078 1.00 44.00 117 GLN A N 1
ATOM 903 C CA . GLN A 1 117 ? -47.453 0.135 21.353 1.00 44.00 117 GLN A CA 1
ATOM 904 C C . GLN A 1 117 ? -48.412 0.456 20.205 1.00 44.00 117 GLN A C 1
ATOM 906 O O . GLN A 1 117 ? -48.433 1.564 19.687 1.00 44.00 117 GLN A O 1
ATOM 911 N N . THR A 1 118 ? -49.258 -0.506 19.831 1.00 37.34 118 THR A N 1
ATOM 912 C CA . THR A 1 118 ? -50.580 -0.187 19.271 1.00 37.34 118 THR A CA 1
ATOM 913 C C . THR A 1 118 ? -51.628 -1.169 19.801 1.00 37.34 118 THR A C 1
ATOM 915 O O . THR A 1 118 ? -51.399 -2.372 19.837 1.00 37.34 118 THR A O 1
ATOM 918 N N . ALA A 1 119 ? -52.782 -0.609 20.179 1.00 33.62 119 ALA A N 1
ATOM 919 C CA . ALA A 1 119 ? -54.027 -1.247 20.620 1.00 33.62 119 ALA A CA 1
ATOM 920 C C . ALA A 1 119 ? -54.073 -1.810 22.057 1.00 33.62 119 ALA A C 1
ATOM 922 O O . ALA A 1 119 ? -53.507 -2.847 22.389 1.00 33.62 119 ALA A O 1
ATOM 923 N N . GLY A 1 120 ? -54.856 -1.131 22.901 1.00 36.25 120 GLY A N 1
ATOM 924 C CA . GLY A 1 120 ? -55.309 -1.667 24.178 1.00 36.25 120 GLY A CA 1
ATOM 925 C C . GLY A 1 120 ? -56.306 -2.817 24.007 1.00 36.25 120 GLY A C 1
ATOM 926 O O . GLY A 1 120 ? -57.140 -2.807 23.103 1.00 36.25 120 GLY A O 1
ATOM 927 N N . CYS A 1 121 ? -56.237 -3.783 24.920 1.00 28.83 121 CYS A N 1
ATOM 928 C CA . CYS A 1 121 ? -57.345 -4.645 25.320 1.00 28.83 121 CYS A CA 1
ATOM 929 C C . CYS A 1 121 ? -56.997 -5.273 26.679 1.00 28.83 121 CYS A C 1
ATOM 931 O O . CYS A 1 121 ? -55.966 -5.933 26.813 1.00 28.83 121 CYS A O 1
ATOM 933 N N . ASP A 1 122 ? -57.847 -5.048 27.681 1.00 36.19 122 ASP A N 1
ATOM 934 C CA . ASP A 1 122 ? -57.786 -5.684 28.997 1.00 36.19 122 ASP A CA 1
ATOM 935 C C . ASP A 1 122 ? -57.675 -7.209 28.889 1.00 36.19 122 ASP A C 1
ATOM 937 O O . ASP A 1 122 ? -58.558 -7.841 28.309 1.00 36.19 122 ASP A O 1
ATOM 941 N N . ARG A 1 123 ? -56.675 -7.819 29.545 1.00 30.86 123 ARG A N 1
ATOM 942 C CA . ARG A 1 123 ? -56.785 -9.182 30.093 1.00 30.86 123 ARG A CA 1
ATOM 943 C C . ARG A 1 123 ? -55.954 -9.365 31.368 1.00 30.86 123 ARG A C 1
ATOM 945 O O . ARG A 1 123 ? -54.772 -9.049 31.443 1.00 30.86 123 ARG A O 1
ATOM 952 N N . VAL A 1 124 ? -56.649 -9.906 32.361 1.00 34.12 124 VAL A N 1
ATOM 953 C CA . VAL A 1 124 ? -56.236 -10.295 33.712 1.00 34.12 124 VAL A CA 1
ATOM 954 C C . VAL A 1 124 ? -55.183 -11.414 33.697 1.00 34.12 124 VAL A C 1
ATOM 956 O O . VAL A 1 124 ? -55.349 -12.392 32.979 1.00 34.12 124 VAL A O 1
ATOM 959 N N . GLY A 1 125 ? -54.176 -11.293 34.574 1.00 35.50 125 GLY A N 1
ATOM 960 C CA . GLY A 1 125 ? -53.501 -12.391 35.286 1.00 35.50 125 GLY A CA 1
ATOM 961 C C . GLY A 1 125 ? -52.653 -13.399 34.494 1.00 35.50 125 GLY A C 1
ATOM 962 O O . GLY A 1 125 ? -53.195 -14.306 33.883 1.00 35.50 125 GLY A O 1
ATOM 963 N N . ALA A 1 126 ? -51.322 -13.330 34.647 1.00 30.95 126 ALA A N 1
ATOM 964 C CA . ALA A 1 126 ? -50.449 -14.456 35.036 1.00 30.95 126 ALA A CA 1
ATOM 965 C C . ALA A 1 126 ? -48.963 -14.075 34.891 1.00 30.95 126 ALA A C 1
ATOM 967 O O . ALA A 1 126 ? -48.472 -13.776 33.806 1.00 30.95 126 ALA A O 1
ATOM 968 N N . ARG A 1 127 ? -48.229 -14.130 36.005 1.00 36.41 127 ARG A N 1
ATOM 969 C CA . ARG A 1 127 ? -46.762 -14.099 36.052 1.00 36.41 127 ARG A CA 1
ATOM 970 C C . ARG A 1 127 ? -46.241 -15.486 35.649 1.00 36.41 127 ARG A C 1
ATOM 972 O O . ARG A 1 127 ? -46.510 -16.445 36.365 1.00 36.41 127 ARG A O 1
ATOM 979 N N . LEU A 1 128 ? -45.488 -15.585 34.552 1.00 33.47 128 LEU A N 1
ATOM 980 C CA . LEU A 1 128 ? -44.755 -16.799 34.153 1.00 33.47 128 LEU A CA 1
ATOM 981 C C . LEU A 1 128 ? -43.235 -16.550 34.281 1.00 33.47 128 LEU A C 1
ATOM 983 O O . LEU A 1 128 ? -42.800 -15.429 34.007 1.00 33.47 128 LEU A O 1
ATOM 987 N N . PRO A 1 129 ? -42.414 -17.524 34.728 1.00 33.72 129 PRO A N 1
ATOM 988 C CA . PRO A 1 129 ? -41.006 -17.292 35.026 1.00 33.72 129 PRO A CA 1
ATOM 989 C C . PRO A 1 129 ? -40.125 -17.405 33.773 1.00 33.72 129 PRO A C 1
ATOM 991 O O . PRO A 1 129 ? -40.387 -18.205 32.877 1.00 33.72 129 PRO A O 1
ATOM 994 N N . LEU A 1 130 ? -39.051 -16.613 33.738 1.00 37.78 130 LEU A N 1
ATOM 995 C CA . LEU A 1 130 ? -38.028 -16.633 32.689 1.00 37.78 130 LEU A CA 1
ATOM 996 C C . LEU A 1 130 ? -37.194 -17.930 32.747 1.00 37.78 130 LEU A C 1
ATOM 998 O O . LEU A 1 130 ? -36.722 -18.282 33.833 1.00 37.78 130 LEU A O 1
ATOM 1002 N N . PRO A 1 131 ? -36.924 -18.614 31.619 1.00 34.56 131 PRO A N 1
ATOM 1003 C CA . PRO A 1 131 ? -35.984 -19.724 31.604 1.00 34.56 131 PRO A CA 1
ATOM 1004 C C . PRO A 1 131 ? -34.535 -19.251 31.384 1.00 34.56 131 PRO A C 1
ATOM 1006 O O . PRO A 1 131 ? -34.217 -18.584 30.406 1.00 34.56 131 PRO A O 1
ATOM 1009 N N . GLY A 1 132 ? -33.661 -19.665 32.306 1.00 33.19 132 GLY A N 1
ATOM 1010 C CA . GLY A 1 132 ? -32.359 -20.287 32.027 1.00 33.19 132 GLY A CA 1
ATOM 1011 C C . GLY A 1 132 ? -31.337 -19.546 31.156 1.00 33.19 132 GLY A C 1
ATOM 1012 O O . GLY A 1 132 ? -31.346 -19.636 29.934 1.00 33.19 132 GLY A O 1
ATOM 1013 N N . ARG A 1 133 ? -30.338 -18.963 31.824 1.00 41.28 133 ARG A N 1
ATOM 1014 C CA . ARG A 1 133 ? -29.050 -18.500 31.284 1.00 41.28 133 ARG A CA 1
ATOM 1015 C C . ARG A 1 133 ? -28.332 -19.636 30.526 1.00 41.28 133 ARG A C 1
ATOM 1017 O O . ARG A 1 133 ? -27.802 -20.548 31.154 1.00 41.28 133 ARG A O 1
ATOM 1024 N N . ALA A 1 134 ? -28.288 -19.581 29.194 1.00 37.47 134 ALA A N 1
ATOM 1025 C CA . ALA A 1 134 ? -27.481 -20.493 28.381 1.00 37.47 134 ALA A CA 1
ATOM 1026 C C . ALA A 1 134 ? -26.077 -19.909 28.169 1.00 37.47 134 ALA A C 1
ATOM 1028 O O . ALA A 1 134 ? -25.830 -19.089 27.287 1.00 37.47 134 ALA A O 1
ATOM 1029 N N . THR A 1 135 ? -25.151 -20.341 29.018 1.00 40.41 135 THR A N 1
ATOM 1030 C CA . THR A 1 135 ? -23.708 -20.150 28.869 1.00 40.41 135 THR A CA 1
ATOM 1031 C C . THR A 1 135 ? -23.241 -20.917 27.632 1.00 40.41 135 THR A C 1
ATOM 1033 O O . THR A 1 135 ? -23.274 -22.144 27.610 1.00 40.41 135 THR A O 1
ATOM 1036 N N . GLY A 1 136 ? -22.822 -20.210 26.586 1.00 32.75 136 GLY A N 1
ATOM 1037 C CA . GLY A 1 136 ? -22.393 -20.844 25.343 1.00 32.75 136 GLY A CA 1
ATOM 1038 C C . GLY A 1 136 ? -21.564 -19.912 24.476 1.00 32.75 136 GLY A C 1
ATOM 1039 O O . GLY A 1 136 ? -21.983 -19.557 23.379 1.00 32.75 136 GLY A O 1
ATOM 1040 N N . PHE A 1 137 ? -20.382 -19.521 24.957 1.00 36.41 137 PHE A N 1
ATOM 1041 C CA . PHE A 1 137 ? -19.346 -18.947 24.098 1.00 36.41 137 PHE A CA 1
ATOM 1042 C C . PHE A 1 137 ? -18.951 -19.998 23.051 1.00 36.41 137 PHE A C 1
ATOM 1044 O O . PHE A 1 137 ? -18.158 -20.902 23.319 1.00 36.41 137 PHE A O 1
ATOM 1051 N N . ARG A 1 138 ? -19.518 -19.905 21.844 1.00 36.56 138 ARG A N 1
ATOM 1052 C CA . ARG A 1 138 ? -19.001 -20.644 20.692 1.00 36.56 138 ARG A CA 1
ATOM 1053 C C . ARG A 1 138 ? -17.707 -19.975 20.247 1.00 36.56 138 ARG A C 1
ATOM 1055 O O . ARG A 1 138 ? -17.708 -18.857 19.744 1.00 36.56 138 ARG A O 1
ATOM 1062 N N . LYS A 1 139 ? -16.603 -20.685 20.473 1.00 32.34 139 LYS A N 1
ATOM 1063 C CA . LYS A 1 139 ? -15.266 -20.378 19.968 1.00 32.34 139 LYS A CA 1
ATOM 1064 C C . LYS A 1 139 ? -15.347 -20.140 18.455 1.00 32.34 139 LYS A C 1
ATOM 1066 O O . LYS A 1 139 ? -15.734 -21.046 17.719 1.00 32.34 139 LYS A O 1
ATOM 1071 N N . MET A 1 140 ? -15.006 -18.929 18.016 1.00 34.16 140 MET A N 1
ATOM 1072 C CA . MET A 1 140 ? -14.850 -18.615 16.594 1.00 34.16 140 MET A CA 1
ATOM 1073 C C . MET A 1 140 ? -13.788 -19.548 15.983 1.00 34.16 140 MET A C 1
ATOM 1075 O O . MET A 1 140 ? -12.773 -19.816 16.643 1.00 34.16 140 MET A O 1
ATOM 1079 N N . PRO A 1 141 ? -13.992 -20.064 14.757 1.00 31.88 141 PRO A N 1
ATOM 1080 C CA . PRO A 1 141 ? -12.939 -20.779 14.051 1.00 31.88 141 PRO A CA 1
ATOM 1081 C C . PRO A 1 141 ? -11.746 -19.836 13.865 1.00 31.88 141 PRO A C 1
ATOM 1083 O O . PRO A 1 141 ? -11.911 -18.675 13.492 1.00 31.88 141 PRO A O 1
ATOM 1086 N N . LYS A 1 142 ? -10.541 -20.319 14.191 1.00 28.72 142 LYS A N 1
ATOM 1087 C CA . LYS A 1 142 ? -9.312 -19.552 13.974 1.00 28.72 142 LYS A CA 1
ATOM 1088 C C . LYS A 1 142 ? -9.162 -19.279 12.472 1.00 28.72 142 LYS A C 1
ATOM 1090 O O . LYS A 1 142 ? -9.420 -20.202 11.697 1.00 28.72 142 LYS A O 1
ATOM 1095 N N . PRO A 1 143 ? -8.732 -18.075 12.058 1.00 34.41 143 PRO A N 1
ATOM 1096 C CA . PRO A 1 143 ? -8.361 -17.850 10.670 1.00 34.41 143 PRO A CA 1
ATOM 1097 C C . PRO A 1 143 ? -7.238 -18.827 10.312 1.00 34.41 143 PRO A C 1
ATOM 1099 O O . PRO A 1 143 ? -6.214 -18.902 10.996 1.00 34.41 143 PRO A O 1
ATOM 1102 N N . VAL A 1 144 ? -7.479 -19.634 9.282 1.00 36.81 144 VAL A N 1
ATOM 1103 C CA . VAL A 1 144 ? -6.465 -20.500 8.688 1.00 36.81 144 VAL A CA 1
ATOM 1104 C C . VAL A 1 144 ? -5.602 -19.595 7.823 1.00 36.81 144 VAL A C 1
ATOM 1106 O O . VAL A 1 144 ? -6.006 -19.204 6.732 1.00 36.81 144 VAL A O 1
ATOM 1109 N N . TYR A 1 145 ? -4.431 -19.222 8.332 1.00 34.88 145 TYR A N 1
ATOM 1110 C CA . TYR A 1 145 ? -3.380 -18.670 7.490 1.00 34.88 145 TYR A CA 1
ATOM 1111 C C . TYR A 1 145 ? -2.835 -19.828 6.659 1.00 34.88 145 TYR A C 1
ATOM 1113 O O . TYR A 1 145 ? -2.187 -20.726 7.195 1.00 34.88 145 TYR A O 1
ATOM 1121 N N . THR A 1 146 ? -3.151 -19.842 5.367 1.00 33.12 146 THR A N 1
ATOM 1122 C CA . THR A 1 146 ? -2.422 -20.694 4.429 1.00 33.12 146 THR A CA 1
ATOM 1123 C C . THR A 1 146 ? -1.100 -19.987 4.177 1.00 33.12 146 THR A C 1
ATOM 1125 O O . THR A 1 146 ? -1.085 -18.917 3.571 1.00 33.12 146 THR A O 1
ATOM 1128 N N . SER A 1 147 ? -0.011 -20.537 4.713 1.00 30.98 147 SER A N 1
ATOM 1129 C CA . SER A 1 147 ? 1.331 -20.181 4.266 1.00 30.98 147 SER A CA 1
ATOM 1130 C C . SER A 1 147 ? 1.409 -20.499 2.780 1.00 30.98 147 SER A C 1
ATOM 1132 O O . SER A 1 147 ? 1.273 -21.656 2.390 1.00 30.98 147 SER A O 1
ATOM 1134 N N . ILE A 1 148 ? 1.550 -19.462 1.964 1.00 39.19 148 ILE A N 1
ATOM 1135 C CA . ILE A 1 148 ? 2.014 -19.611 0.592 1.00 39.19 148 ILE A CA 1
ATOM 1136 C C . ILE A 1 148 ? 3.537 -19.625 0.720 1.00 39.19 148 ILE A C 1
ATOM 1138 O O . ILE A 1 148 ? 4.112 -18.643 1.197 1.00 39.19 148 ILE A O 1
ATOM 1142 N N . GLU A 1 149 ? 4.128 -20.792 0.457 1.00 38.75 149 GLU A N 1
ATOM 1143 C CA . GLU A 1 149 ? 5.578 -20.979 0.307 1.00 38.75 149 GLU A CA 1
ATOM 1144 C C . GLU A 1 149 ? 6.122 -20.158 -0.867 1.00 38.75 149 GLU A C 1
ATOM 1146 O O . GLU A 1 149 ? 5.388 -20.010 -1.873 1.00 38.75 149 GLU A O 1
#

Sequence (149 aa):
MGSTVLYPALLHRFRGPDLDSAIAAEPVAIAGRIDNAFRRPGPGWSIFVEAQRSEAATYPDNPFPNAASGLVEEERKADFAEVGIHFVSDYFLTILYQPSAEDAARPETWLYEGLGQTAGCDRVGARLPLPGRATGFRKMPKPVYTSIE

pLDDT: mean 70.31, std 22.68, range [28.72, 93.69]

Radius of gyration: 27.95 Å; chains: 1; bounding box: 75×33×65 Å

Secondary structure (DSSP, 8-state):
--------EEEEEE----SSS--THHHHHHHHHHHHHHTSS-TTEEEEEEEEEEE---------SSHHHHHHHHHHHHHHTSTT--EEEEEEEEEEE---HHHHHHHHHHHHHTTS-S----------PPP-------PPPPP------

InterPro domains:
  IPR060387 Type IV secretion system ATPase VirB4/TrbE, N-terminal [PF27097] (13-100)

Organism: NCBI:txid370622